Protein AF-A0A536J3C5-F1 (afdb_monomer_lite)

pLDDT: mean 93.03, std 5.18, range [63.91, 98.06]

Secondary structure (DSSP, 8-state):
--TT-SS--SS-EE----EE-TTS-EE-SB-TTS-EEHHHHHHHTTTSHHHHTS-S---TTHHHHHHHHHHHHS---HHHHHHHHHHHHHHHT----S-GGG----

Sequence (106 aa):
MLAPAQDLPVAMLCSKPITAAADGNANPLLCSTGAVNVLAWKFYADISASILGLGLNPNPGQPQSAMCDDIAHNGANRSEEVNGYKLAAAYYGWTFTFDPAKVTCQ

Structure (mmCIF, N/CA/C/O backbone):
data_AF-A0A536J3C5-F1
#
_entry.id   AF-A0A536J3C5-F1
#
loop_
_atom_site.group_PDB
_atom_site.id
_atom_site.type_symbol
_atom_site.label_atom_id
_atom_site.label_alt_id
_atom_site.label_comp_id
_atom_site.label_asym_id
_atom_site.label_entity_id
_atom_site.label_seq_id
_atom_site.pdbx_PDB_ins_code
_atom_site.Cartn_x
_atom_site.Cartn_y
_atom_site.Cartn_z
_atom_site.occupancy
_atom_site.B_iso_or_equiv
_atom_site.auth_seq_id
_atom_site.auth_comp_id
_atom_site.auth_asym_id
_atom_site.auth_atom_id
_atom_site.pdbx_PDB_model_num
ATOM 1 N N . MET A 1 1 ? -12.122 -10.715 2.732 1.00 77.12 1 MET A N 1
ATOM 2 C CA . MET A 1 1 ? -10.743 -10.583 2.222 1.00 77.12 1 MET A CA 1
ATOM 3 C C . MET A 1 1 ? -10.805 -9.841 0.899 1.00 77.12 1 MET A C 1
ATOM 5 O O . MET A 1 1 ? -11.717 -10.125 0.128 1.00 77.12 1 MET A O 1
ATOM 9 N N . LEU A 1 2 ? -9.930 -8.860 0.676 1.00 90.69 2 LEU A N 1
ATOM 10 C CA . LEU A 1 2 ? -9.891 -8.088 -0.569 1.00 90.69 2 LEU A CA 1
ATOM 11 C C . LEU A 1 2 ? -8.726 -8.596 -1.420 1.00 90.69 2 LEU A C 1
ATOM 13 O O . LEU A 1 2 ? -7.587 -8.342 -1.063 1.00 90.69 2 LEU A O 1
ATOM 17 N N . ALA A 1 3 ? -8.975 -9.311 -2.519 1.00 94.75 3 ALA A N 1
ATOM 18 C CA . ALA A 1 3 ? -7.883 -9.731 -3.407 1.00 94.75 3 ALA A CA 1
ATOM 19 C C . ALA A 1 3 ? -7.034 -8.508 -3.841 1.00 94.75 3 ALA A C 1
ATOM 21 O O . ALA A 1 3 ? -7.617 -7.439 -4.054 1.00 94.75 3 ALA A O 1
ATOM 22 N N . PRO A 1 4 ? -5.693 -8.612 -3.924 1.00 96.00 4 PRO A N 1
ATOM 23 C CA . PRO A 1 4 ? -4.858 -9.812 -3.765 1.00 96.00 4 PRO A CA 1
ATOM 24 C C . PRO A 1 4 ? -4.409 -10.102 -2.318 1.00 96.00 4 PRO A C 1
ATOM 26 O O . PRO A 1 4 ? -3.457 -10.856 -2.120 1.00 96.00 4 PRO A O 1
ATOM 29 N N . ALA A 1 5 ? -5.068 -9.526 -1.303 1.00 95.19 5 ALA A N 1
ATOM 30 C CA . ALA A 1 5 ? -4.683 -9.729 0.089 1.00 95.19 5 ALA A CA 1
ATOM 31 C C . ALA A 1 5 ? -4.622 -11.205 0.468 1.00 95.19 5 ALA A C 1
ATOM 33 O O . ALA A 1 5 ? -5.552 -11.954 0.175 1.00 95.19 5 ALA A O 1
ATOM 34 N N . GLN A 1 6 ? -3.561 -11.585 1.175 1.00 94.31 6 GLN A N 1
ATOM 35 C CA . GLN A 1 6 ? -3.379 -12.941 1.701 1.00 94.31 6 GLN A CA 1
ATOM 36 C C . GLN A 1 6 ? -3.955 -13.097 3.112 1.00 94.31 6 GLN A C 1
ATOM 38 O O . GLN A 1 6 ? -4.311 -14.199 3.518 1.00 94.31 6 GLN A O 1
ATOM 43 N N . ASP A 1 7 ? -4.105 -11.982 3.835 1.00 95.50 7 ASP A N 1
ATOM 44 C CA . ASP A 1 7 ? -4.583 -11.955 5.214 1.00 95.50 7 ASP A CA 1
ATOM 45 C C . ASP A 1 7 ? -5.851 -11.099 5.379 1.00 95.50 7 ASP A C 1
ATOM 47 O O . ASP A 1 7 ? -6.230 -10.270 4.537 1.00 95.50 7 ASP A O 1
ATOM 51 N N . LEU A 1 8 ? -6.539 -11.309 6.503 1.00 94.50 8 LEU A N 1
ATOM 52 C CA . LEU A 1 8 ? -7.649 -10.458 6.928 1.00 94.50 8 LEU A CA 1
ATOM 53 C C . LEU A 1 8 ? -7.139 -9.065 7.335 1.00 94.50 8 LEU A C 1
ATOM 55 O O . LEU A 1 8 ? -6.008 -8.937 7.803 1.00 94.50 8 LEU A O 1
ATOM 59 N N . PRO A 1 9 ? -7.964 -8.016 7.175 1.00 95.19 9 PRO A N 1
ATOM 60 C CA . PRO A 1 9 ? -7.562 -6.675 7.567 1.00 95.19 9 PRO A CA 1
ATOM 61 C C . PRO A 1 9 ? -7.447 -6.561 9.088 1.00 95.19 9 PRO A C 1
ATOM 63 O O . PRO A 1 9 ? -8.307 -7.045 9.825 1.00 95.19 9 PRO A O 1
ATOM 66 N N . VAL A 1 10 ? -6.422 -5.845 9.542 1.00 95.06 10 VAL A N 1
ATOM 67 C CA . VAL A 1 10 ? -6.308 -5.346 10.920 1.00 95.06 10 VAL A CA 1
ATOM 68 C C . VAL A 1 10 ? -7.116 -4.060 11.087 1.00 95.06 10 VAL A C 1
ATOM 70 O O . VAL A 1 10 ? -7.672 -3.800 12.153 1.00 95.06 10 VAL A O 1
ATOM 73 N N . ALA A 1 11 ? -7.209 -3.252 10.028 1.00 90.19 11 ALA A N 1
ATOM 74 C CA . ALA A 1 11 ? -8.000 -2.029 10.025 1.00 90.19 11 ALA A CA 1
ATOM 75 C C . ALA A 1 11 ? -9.483 -2.270 9.716 1.00 90.19 11 ALA A C 1
ATOM 77 O O . ALA A 1 11 ? -9.884 -3.242 9.076 1.00 90.19 11 ALA A O 1
ATOM 78 N N . MET A 1 12 ? -10.319 -1.310 10.116 1.00 94.88 12 MET A N 1
ATOM 79 C CA . MET A 1 12 ? -11.694 -1.246 9.629 1.00 94.88 12 MET A CA 1
ATOM 80 C C . MET A 1 12 ? -11.715 -0.978 8.122 1.00 94.88 12 MET A C 1
ATOM 82 O O . MET A 1 12 ? -10.875 -0.250 7.589 1.00 94.88 12 MET A O 1
ATOM 86 N N . LEU A 1 13 ? -12.724 -1.526 7.450 1.00 96.44 13 LEU A N 1
ATOM 87 C CA . LEU A 1 13 ? -12.988 -1.277 6.038 1.00 96.44 13 LEU A CA 1
ATOM 88 C C . LEU A 1 13 ? -14.172 -0.323 5.879 1.00 96.44 13 LEU A C 1
ATOM 90 O O . LEU A 1 13 ? -15.096 -0.306 6.691 1.00 96.44 13 LEU A O 1
ATOM 94 N N . CYS A 1 14 ? -14.163 0.452 4.804 1.00 97.06 14 CYS A N 1
ATOM 95 C CA . CYS A 1 14 ? -15.263 1.321 4.416 1.00 97.06 14 CYS A CA 1
ATOM 96 C C . CYS A 1 14 ? -15.425 1.338 2.893 1.00 97.06 14 CYS A C 1
ATOM 98 O O . CYS A 1 14 ? -14.555 0.880 2.157 1.00 97.06 14 CYS A O 1
ATOM 100 N N . SER A 1 15 ? -16.522 1.917 2.410 1.00 97.00 15 SER A N 1
ATOM 101 C CA . SER A 1 15 ? -16.724 2.178 0.986 1.00 97.00 15 SER A CA 1
ATOM 102 C C . SER A 1 15 ? -17.063 3.647 0.780 1.00 97.00 15 SER A C 1
ATOM 104 O O . SER A 1 15 ? -18.021 4.155 1.366 1.00 97.00 15 SER A O 1
ATOM 106 N N . LYS A 1 16 ? -16.266 4.335 -0.038 1.00 96.50 16 LYS A N 1
ATOM 107 C CA . LYS A 1 16 ? -16.509 5.717 -0.457 1.00 96.50 16 LYS A CA 1
ATOM 108 C C . LYS A 1 16 ? -16.141 5.865 -1.935 1.00 96.50 16 LYS A C 1
ATOM 110 O O . LYS A 1 16 ? -15.089 5.352 -2.322 1.00 96.50 16 LYS A O 1
ATOM 115 N N . PRO A 1 17 ? -16.953 6.561 -2.755 1.00 97.12 17 PRO A N 1
ATOM 116 C CA . PRO A 1 17 ? -16.614 6.804 -4.153 1.00 97.12 17 PRO A CA 1
ATOM 117 C C . PRO A 1 17 ? -15.207 7.383 -4.302 1.00 97.12 17 PRO A C 1
ATOM 119 O O . PRO A 1 17 ? -14.809 8.252 -3.519 1.00 97.12 17 PRO A O 1
ATOM 122 N N . ILE A 1 18 ? -14.478 6.879 -5.295 1.00 96.94 18 ILE A N 1
ATOM 123 C CA . ILE A 1 18 ? -13.148 7.362 -5.656 1.00 96.94 18 ILE A CA 1
ATOM 124 C C . ILE A 1 18 ? -13.219 8.250 -6.896 1.00 96.94 18 ILE A C 1
ATOM 126 O O . ILE A 1 18 ? -14.075 8.063 -7.759 1.00 96.94 18 ILE A O 1
ATOM 130 N N . THR A 1 19 ? -12.274 9.174 -6.991 1.00 96.62 19 THR A N 1
ATOM 131 C CA . THR A 1 19 ? -11.992 9.962 -8.186 1.00 96.62 19 THR A CA 1
ATOM 132 C C . THR A 1 19 ? -10.596 9.595 -8.664 1.00 96.62 19 THR A C 1
ATOM 134 O O . THR A 1 19 ? -9.638 9.715 -7.896 1.00 96.62 19 THR A O 1
ATOM 137 N N . ALA A 1 20 ? -10.491 9.145 -9.913 1.00 92.88 20 ALA A N 1
ATOM 138 C CA . ALA A 1 20 ? -9.212 8.984 -10.590 1.00 92.88 20 ALA A CA 1
ATOM 139 C C . ALA A 1 20 ? -8.720 10.355 -11.077 1.00 92.88 20 ALA A C 1
ATOM 141 O O . ALA A 1 20 ? -9.488 11.134 -11.648 1.00 92.88 20 ALA A O 1
ATOM 142 N N . ALA A 1 21 ? -7.457 10.661 -10.816 1.00 87.62 21 ALA A N 1
ATOM 143 C CA . ALA A 1 21 ? -6.774 11.865 -11.246 1.00 87.62 21 ALA A CA 1
ATOM 144 C C . ALA A 1 21 ? -5.970 11.599 -12.529 1.00 87.62 21 ALA A C 1
ATOM 146 O O . ALA A 1 21 ? -5.725 10.459 -12.919 1.00 87.62 21 ALA A O 1
ATOM 147 N N . ALA A 1 22 ? -5.578 12.677 -13.210 1.00 82.25 22 ALA A N 1
ATOM 148 C CA . ALA A 1 22 ? -4.876 12.606 -14.493 1.00 82.25 22 ALA A CA 1
ATOM 149 C C . ALA A 1 22 ? -3.473 11.970 -14.405 1.00 82.25 22 ALA A C 1
ATOM 151 O O . ALA A 1 22 ? -2.895 11.630 -15.431 1.00 82.25 22 ALA A O 1
ATOM 152 N N . ASP A 1 23 ? -2.932 11.823 -13.196 1.00 79.88 23 ASP A N 1
ATOM 153 C CA . ASP A 1 23 ? -1.644 11.193 -12.893 1.00 79.88 23 ASP A CA 1
ATOM 154 C C . ASP A 1 23 ? -1.744 9.669 -12.667 1.00 79.88 23 ASP A C 1
ATOM 156 O O . ASP A 1 23 ? -0.756 9.047 -12.287 1.00 79.88 23 ASP A O 1
ATOM 160 N N . GLY A 1 24 ? -2.927 9.079 -12.880 1.00 82.50 24 GLY A N 1
ATOM 161 C CA . GLY A 1 24 ? -3.191 7.649 -12.682 1.00 82.50 24 GLY A CA 1
ATOM 162 C C . GLY A 1 24 ? -3.667 7.291 -11.272 1.00 82.50 24 GLY A C 1
ATOM 163 O O . GLY A 1 24 ? -4.150 6.185 -11.048 1.00 82.50 24 GLY A O 1
ATOM 164 N N . ASN A 1 25 ? -3.632 8.226 -10.316 1.00 92.00 25 ASN A N 1
ATOM 165 C CA . ASN A 1 25 ? -3.985 7.930 -8.930 1.00 92.00 25 ASN A CA 1
ATOM 166 C C . ASN A 1 25 ? -5.488 8.025 -8.655 1.00 92.00 25 ASN A C 1
ATOM 168 O O . ASN A 1 25 ? -6.167 8.947 -9.097 1.00 92.00 25 ASN A O 1
ATOM 172 N N . ALA A 1 26 ? -6.002 7.142 -7.801 1.00 94.62 26 ALA A N 1
ATOM 173 C CA . ALA A 1 26 ? -7.351 7.225 -7.249 1.00 94.62 26 ALA A CA 1
ATOM 174 C C . ALA A 1 26 ? -7.361 7.682 -5.784 1.00 94.62 26 ALA A C 1
ATOM 176 O O . ALA A 1 26 ? -6.570 7.209 -4.966 1.00 94.62 26 ALA A O 1
ATOM 177 N N . ASN A 1 27 ? -8.307 8.561 -5.437 1.00 94.62 27 ASN A N 1
ATOM 178 C CA . ASN A 1 27 ? -8.527 9.045 -4.071 1.00 94.62 27 ASN A CA 1
ATOM 179 C C . ASN A 1 27 ? -10.022 9.099 -3.711 1.00 94.62 27 ASN A C 1
ATOM 181 O O . ASN A 1 27 ? -10.841 9.344 -4.591 1.00 94.62 27 ASN A O 1
ATOM 185 N N . PRO A 1 28 ? -10.401 8.943 -2.427 1.00 96.69 28 PRO A N 1
ATOM 186 C CA . PRO A 1 28 ? -9.522 8.801 -1.266 1.00 96.69 28 PRO A CA 1
ATOM 187 C C . PRO A 1 28 ? -9.135 7.340 -0.980 1.00 96.69 28 PRO A C 1
ATOM 189 O O . PRO A 1 28 ? -9.974 6.444 -1.088 1.00 96.69 28 PRO A O 1
ATOM 192 N N . LEU A 1 29 ? -7.887 7.117 -0.546 1.00 97.00 29 LEU A N 1
ATOM 193 C CA . LEU A 1 29 ? -7.398 5.794 -0.113 1.00 97.00 29 LEU A CA 1
ATOM 194 C C . LEU A 1 29 ? -8.056 5.323 1.190 1.00 97.00 29 LEU A C 1
ATOM 196 O O . LEU A 1 29 ? -8.376 4.148 1.351 1.00 97.00 29 LEU A O 1
ATOM 200 N N . LEU A 1 30 ? -8.265 6.260 2.116 1.00 97.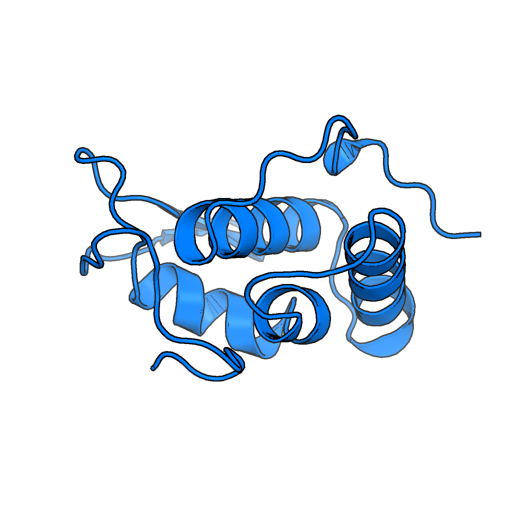38 30 LEU A N 1
ATOM 201 C CA . LEU A 1 30 ? -8.859 6.023 3.426 1.00 97.38 30 LEU A CA 1
ATOM 202 C C . LEU A 1 30 ? -10.135 6.853 3.575 1.00 97.38 30 LEU A C 1
ATOM 204 O O . LEU A 1 30 ? -10.236 7.974 3.071 1.00 97.38 30 LEU A O 1
ATOM 208 N N . CYS A 1 31 ? -11.114 6.328 4.302 1.00 95.94 31 CYS A N 1
ATOM 209 C CA . CYS A 1 31 ? -12.244 7.127 4.755 1.00 95.94 31 CYS A CA 1
ATOM 210 C C . CYS A 1 31 ? -11.820 8.122 5.839 1.00 95.94 31 CYS A C 1
ATOM 212 O O . CYS A 1 31 ? -10.762 7.998 6.449 1.00 95.94 31 CYS A O 1
ATOM 214 N N . SER A 1 32 ? -12.685 9.095 6.131 1.00 93.38 32 SER A N 1
ATOM 215 C CA . SER A 1 32 ? -12.452 10.099 7.181 1.00 93.38 32 SER A CA 1
ATOM 216 C C . SER A 1 32 ? -12.234 9.499 8.575 1.00 93.38 32 SER A C 1
ATOM 218 O O . SER A 1 32 ? -11.671 10.158 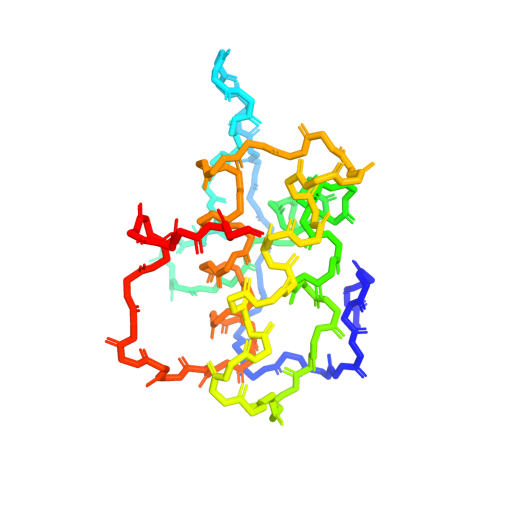9.438 1.00 93.38 32 SER A O 1
ATOM 220 N N . THR A 1 33 ? -12.669 8.257 8.794 1.00 90.94 33 THR A N 1
ATOM 221 C CA . THR A 1 33 ? -12.446 7.485 10.024 1.00 90.94 33 THR A CA 1
ATOM 222 C C . THR A 1 33 ? -11.071 6.812 10.091 1.00 90.94 33 THR A C 1
ATOM 224 O O . THR A 1 33 ? -10.768 6.171 11.090 1.00 90.94 33 THR A O 1
ATOM 227 N N . GLY A 1 34 ? -10.263 6.891 9.030 1.00 91.50 34 GLY A N 1
ATOM 228 C CA . GLY A 1 34 ? -9.020 6.129 8.875 1.00 91.50 34 GLY A CA 1
ATOM 229 C C . GLY A 1 34 ? -9.215 4.699 8.355 1.00 91.50 34 GLY A C 1
ATOM 230 O O . GLY A 1 34 ? -8.232 4.008 8.111 1.00 91.50 34 GLY A O 1
ATOM 231 N N . ALA A 1 35 ? -10.461 4.253 8.151 1.00 95.88 35 ALA A N 1
ATOM 232 C CA . ALA A 1 35 ? -10.762 2.946 7.566 1.00 95.88 35 ALA A CA 1
ATOM 233 C C . ALA A 1 35 ? -10.288 2.848 6.105 1.00 95.88 35 ALA A C 1
ATOM 235 O O . ALA A 1 35 ? -10.376 3.825 5.357 1.00 95.88 35 ALA A O 1
ATOM 236 N N . VAL A 1 36 ? -9.845 1.664 5.681 1.00 97.69 36 VAL A N 1
ATOM 237 C CA . VAL A 1 36 ? -9.394 1.411 4.303 1.00 97.69 36 VAL A CA 1
ATOM 238 C C . VAL A 1 36 ? -10.584 1.452 3.350 1.00 97.69 36 VAL A C 1
ATOM 240 O O . VAL A 1 36 ? -11.577 0.747 3.554 1.00 97.69 36 VAL A O 1
ATOM 243 N N . ASN A 1 37 ? -10.488 2.263 2.294 1.00 98.06 37 ASN A N 1
ATOM 244 C CA . ASN A 1 37 ? -11.527 2.340 1.276 1.00 98.06 37 ASN A CA 1
ATOM 245 C C . ASN A 1 37 ? -11.416 1.152 0.315 1.00 98.06 37 ASN A C 1
ATOM 247 O O . ASN A 1 37 ? -10.487 1.075 -0.488 1.00 98.06 37 ASN A O 1
ATOM 251 N N . VAL A 1 38 ? -12.394 0.247 0.350 1.00 97.50 38 VAL A N 1
ATOM 252 C CA . VAL A 1 38 ? -12.397 -0.966 -0.483 1.00 97.50 38 VAL A CA 1
ATOM 253 C C . VAL A 1 38 ? -12.417 -0.665 -1.983 1.00 97.50 38 VAL A C 1
ATOM 255 O O . VAL A 1 38 ? -11.928 -1.470 -2.772 1.00 97.50 38 VAL A O 1
ATOM 258 N N . LEU A 1 39 ? -12.951 0.494 -2.393 1.00 97.69 39 LEU A N 1
ATOM 259 C CA . LEU A 1 39 ? -12.942 0.909 -3.798 1.00 97.69 39 LEU A CA 1
ATOM 260 C C . LEU A 1 39 ? -11.557 1.381 -4.243 1.00 97.69 39 LEU A C 1
ATOM 262 O O . LEU A 1 39 ? -11.152 1.081 -5.361 1.00 97.69 39 LEU A O 1
ATOM 266 N N . ALA A 1 40 ? -10.813 2.055 -3.361 1.00 97.44 40 ALA A N 1
ATOM 267 C CA . ALA A 1 40 ? -9.417 2.389 -3.623 1.00 97.44 40 ALA A CA 1
ATOM 268 C C . ALA A 1 40 ? -8.556 1.122 -3.643 1.00 97.44 40 ALA A C 1
ATOM 270 O O . ALA A 1 40 ? -7.779 0.944 -4.571 1.00 97.44 40 ALA A O 1
ATOM 271 N N . TRP A 1 41 ? -8.758 0.200 -2.694 1.00 97.75 41 TRP A N 1
ATOM 272 C CA . TRP A 1 41 ? -8.095 -1.106 -2.719 1.00 97.75 41 TRP A CA 1
ATOM 273 C C . TRP A 1 41 ? -8.292 -1.811 -4.061 1.00 97.75 41 TRP A C 1
ATOM 275 O O . TRP A 1 41 ? -7.325 -2.215 -4.691 1.00 97.75 41 TRP A O 1
ATOM 285 N N . LYS A 1 42 ? -9.542 -1.920 -4.526 1.00 96.69 42 LYS A N 1
ATOM 286 C CA . LYS A 1 42 ? -9.849 -2.569 -5.803 1.00 96.69 42 LYS A CA 1
ATOM 287 C C . LYS A 1 42 ? -9.204 -1.858 -6.996 1.00 96.69 42 LYS A C 1
ATOM 289 O O . LYS A 1 42 ? -8.804 -2.534 -7.928 1.00 96.69 42 LYS A O 1
ATOM 294 N N . PHE A 1 43 ? -9.105 -0.530 -6.969 1.00 95.88 43 PHE A N 1
ATOM 295 C CA . PHE A 1 43 ? -8.434 0.227 -8.026 1.00 95.88 43 PHE A CA 1
ATOM 296 C C . PHE A 1 43 ? -6.939 -0.109 -8.110 1.00 95.88 43 PHE A C 1
ATOM 298 O O . PHE A 1 43 ? -6.440 -0.397 -9.190 1.00 95.88 43 PHE A O 1
ATOM 305 N N . TYR A 1 44 ? -6.237 -0.124 -6.974 1.00 96.12 44 TYR A N 1
ATOM 306 C CA . TYR A 1 44 ? -4.803 -0.431 -6.947 1.00 96.12 44 TYR A CA 1
ATOM 307 C C . TYR A 1 44 ? -4.499 -1.935 -6.981 1.00 96.12 44 TYR A C 1
ATOM 309 O O . TYR A 1 44 ? -3.348 -2.299 -7.177 1.00 96.12 44 TYR A O 1
ATOM 317 N N . ALA A 1 45 ? -5.495 -2.816 -6.833 1.00 95.75 45 ALA A N 1
ATOM 318 C CA . ALA A 1 45 ? -5.325 -4.269 -6.941 1.00 95.75 45 ALA A CA 1
ATOM 319 C C . ALA A 1 45 ? -4.784 -4.715 -8.306 1.00 95.75 45 ALA A C 1
ATOM 321 O O . ALA A 1 45 ? -4.087 -5.723 -8.361 1.00 95.75 45 ALA A O 1
ATOM 322 N N . ASP A 1 46 ? -5.071 -3.957 -9.367 1.00 91.75 46 ASP A N 1
ATOM 323 C CA . ASP A 1 46 ? -4.596 -4.236 -10.726 1.00 91.75 46 ASP A CA 1
ATOM 324 C C . ASP A 1 46 ? -3.274 -3.509 -11.061 1.00 91.75 46 ASP A C 1
ATOM 326 O O . ASP A 1 46 ? -2.713 -3.732 -12.130 1.00 91.75 46 ASP A O 1
ATOM 330 N N . ILE A 1 47 ? -2.782 -2.635 -10.169 1.00 92.94 47 ILE A N 1
ATOM 331 C CA . ILE A 1 47 ? -1.602 -1.776 -10.393 1.00 92.94 47 ILE A CA 1
ATOM 332 C C . ILE A 1 47 ? -0.458 -2.176 -9.453 1.00 92.94 47 ILE A C 1
ATOM 334 O O . ILE A 1 47 ? 0.627 -2.512 -9.909 1.00 92.94 47 ILE A O 1
ATOM 338 N N . SER A 1 48 ? -0.732 -2.194 -8.147 1.00 93.25 48 SER A N 1
ATOM 339 C CA . SER A 1 48 ? 0.220 -2.472 -7.060 1.00 93.25 48 SER A CA 1
ATOM 340 C C . SER A 1 48 ? -0.041 -3.838 -6.429 1.00 93.25 48 SER A C 1
ATOM 342 O O . SER A 1 48 ? -0.107 -3.994 -5.200 1.00 93.25 48 SER A O 1
ATOM 344 N N . ALA A 1 49 ? -0.317 -4.828 -7.278 1.00 93.38 49 ALA A N 1
ATOM 345 C CA . ALA A 1 49 ? -0.766 -6.145 -6.852 1.00 93.38 49 ALA A CA 1
ATOM 346 C C . ALA A 1 49 ? 0.245 -6.817 -5.912 1.00 93.38 49 ALA A C 1
ATOM 348 O O . ALA A 1 49 ? -0.157 -7.447 -4.927 1.00 93.38 49 ALA A O 1
ATOM 349 N N . SER A 1 50 ? 1.543 -6.641 -6.176 1.00 96.31 50 SER A N 1
ATOM 350 C CA . SER A 1 50 ? 2.615 -7.262 -5.403 1.00 96.31 50 SER A CA 1
ATOM 351 C C . SER A 1 50 ? 2.650 -6.709 -3.984 1.00 96.31 50 SER A C 1
ATOM 353 O O . SER A 1 50 ? 2.721 -7.478 -3.025 1.00 96.31 50 SER A O 1
ATOM 355 N N . ILE A 1 51 ? 2.507 -5.388 -3.824 1.00 96.19 51 ILE A N 1
ATOM 356 C CA . ILE A 1 51 ? 2.438 -4.740 -2.508 1.00 96.19 51 ILE A CA 1
ATOM 357 C C . ILE A 1 51 ? 1.189 -5.143 -1.730 1.00 96.19 51 ILE A C 1
ATOM 359 O O . ILE A 1 51 ? 1.271 -5.492 -0.548 1.00 96.19 51 ILE A O 1
ATOM 363 N N . LEU A 1 52 ? 0.025 -5.109 -2.379 1.00 97.12 52 LEU A N 1
ATOM 364 C CA . LEU A 1 52 ? -1.244 -5.433 -1.730 1.00 97.12 52 LEU A CA 1
ATOM 365 C C . LEU A 1 52 ? -1.321 -6.917 -1.332 1.00 97.12 52 LEU A C 1
ATOM 367 O O . LEU A 1 52 ? -2.056 -7.267 -0.406 1.00 97.12 52 LEU A O 1
ATOM 371 N N . GLY A 1 53 ? -0.538 -7.775 -1.990 1.00 97.06 53 GLY A N 1
ATOM 372 C CA . GLY A 1 53 ? -0.450 -9.211 -1.740 1.00 97.06 53 GLY A CA 1
ATOM 373 C C . GLY A 1 53 ? 0.571 -9.656 -0.687 1.00 97.06 53 GLY A C 1
ATOM 374 O O . GLY A 1 53 ? 0.646 -10.852 -0.423 1.00 97.06 53 GLY A O 1
ATOM 375 N N . LEU A 1 54 ? 1.342 -8.758 -0.059 1.00 96.62 54 LEU A N 1
ATOM 376 C CA . LEU A 1 54 ? 2.413 -9.162 0.873 1.00 96.62 54 LEU A CA 1
ATOM 377 C C . LEU A 1 54 ? 1.931 -9.765 2.206 1.00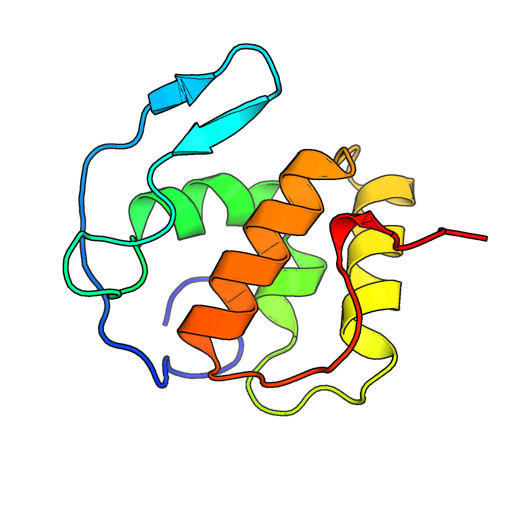 96.62 54 LEU A C 1
ATOM 379 O O . LEU A 1 54 ? 2.687 -10.498 2.843 1.00 96.62 54 LEU A O 1
ATOM 383 N N . GLY A 1 55 ? 0.705 -9.463 2.640 1.00 94.81 55 GLY A N 1
ATOM 384 C CA . GLY A 1 55 ? 0.144 -9.987 3.891 1.00 94.81 55 GLY A CA 1
ATOM 385 C C . GLY A 1 55 ? 0.596 -9.256 5.162 1.00 94.81 55 GLY A C 1
ATOM 386 O O . GLY A 1 55 ? 1.146 -8.160 5.126 1.00 94.81 55 GLY A O 1
ATOM 387 N N . LEU A 1 56 ? 0.333 -9.844 6.328 1.00 94.75 56 LEU A N 1
ATOM 388 C CA . LEU A 1 56 ? 0.459 -9.167 7.624 1.00 94.75 56 LEU A CA 1
ATOM 389 C C . LEU A 1 56 ? 1.913 -8.899 8.044 1.00 94.75 56 LEU A C 1
ATOM 391 O O . LEU A 1 56 ? 2.202 -7.856 8.624 1.00 94.75 56 LEU A O 1
ATOM 395 N N . ASN A 1 57 ? 2.821 -9.835 7.756 1.00 94.12 57 ASN A N 1
ATOM 396 C CA . ASN A 1 57 ? 4.176 -9.856 8.318 1.00 94.12 57 ASN A CA 1
ATOM 397 C C . ASN A 1 57 ? 5.283 -9.929 7.249 1.00 94.12 57 ASN A C 1
ATOM 399 O O . ASN A 1 57 ? 6.060 -10.888 7.260 1.00 94.12 57 ASN A O 1
ATOM 403 N N . PRO A 1 58 ? 5.396 -8.960 6.323 1.00 95.25 58 PRO A N 1
ATOM 404 C CA . PRO A 1 58 ? 6.529 -8.943 5.419 1.00 95.25 58 PRO A CA 1
ATOM 405 C C . PRO A 1 58 ? 7.815 -8.528 6.142 1.00 95.25 58 PRO A C 1
ATOM 407 O O . PRO A 1 58 ? 7.825 -7.696 7.051 1.00 95.25 58 PRO A O 1
ATOM 410 N N . ASN A 1 59 ? 8.937 -9.071 5.686 1.00 93.19 59 ASN A N 1
ATOM 411 C CA . ASN A 1 59 ? 10.268 -8.618 6.058 1.00 93.19 59 ASN A CA 1
ATOM 412 C C . ASN A 1 59 ? 10.490 -7.173 5.566 1.00 93.19 59 ASN A C 1
ATOM 414 O O . ASN A 1 59 ? 9.980 -6.811 4.504 1.00 93.19 59 ASN A O 1
ATOM 418 N N . PRO A 1 60 ? 11.331 -6.358 6.236 1.00 87.25 60 PRO A N 1
ATOM 419 C CA . PRO A 1 60 ? 11.474 -4.930 5.922 1.00 87.25 60 PRO A CA 1
ATOM 420 C C . PRO A 1 60 ? 11.843 -4.581 4.469 1.00 87.25 60 PRO A C 1
ATOM 422 O O . PRO A 1 60 ? 11.504 -3.500 4.002 1.00 87.25 6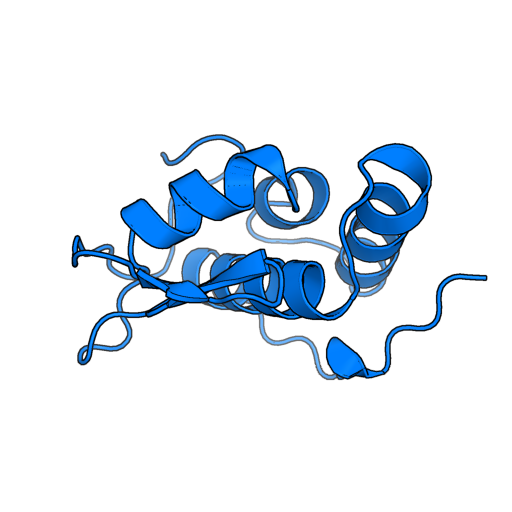0 PRO A O 1
ATOM 425 N N . GLY A 1 61 ? 12.524 -5.477 3.745 1.00 90.94 61 GLY A N 1
ATOM 426 C CA . GLY A 1 61 ? 12.888 -5.274 2.335 1.00 90.94 61 GLY A CA 1
ATOM 427 C C . GLY A 1 61 ? 11.830 -5.721 1.318 1.00 90.94 61 GLY A C 1
ATOM 428 O O . GLY A 1 61 ? 11.941 -5.386 0.138 1.00 90.94 61 GLY A O 1
ATOM 429 N N . GLN A 1 62 ? 10.807 -6.472 1.741 1.00 95.19 62 GLN A N 1
ATOM 430 C CA . GLN A 1 62 ? 9.777 -6.982 0.831 1.00 95.19 62 GLN A CA 1
ATOM 431 C C . GLN A 1 62 ? 8.876 -5.877 0.270 1.00 95.19 62 GLN A C 1
ATOM 433 O O . GLN A 1 62 ? 8.657 -5.905 -0.938 1.00 95.19 62 GLN A O 1
ATOM 438 N N . PRO A 1 63 ? 8.422 -4.873 1.051 1.00 95.25 63 PRO A N 1
ATOM 439 C CA . PRO A 1 63 ? 7.655 -3.765 0.493 1.00 95.25 63 PRO A CA 1
ATOM 440 C C . PRO A 1 63 ? 8.405 -3.025 -0.616 1.00 95.25 63 PRO A C 1
ATOM 442 O O . PRO A 1 63 ? 7.870 -2.812 -1.696 1.00 95.25 63 PRO A O 1
ATOM 445 N N . GLN A 1 64 ? 9.683 -2.708 -0.396 1.00 94.69 64 GLN A N 1
ATOM 446 C CA . GLN A 1 64 ? 10.504 -2.071 -1.424 1.00 94.69 64 GLN A CA 1
ATOM 447 C C . GLN A 1 64 ? 10.637 -2.949 -2.677 1.00 94.69 64 GLN A C 1
ATOM 449 O O . GLN A 1 64 ? 10.510 -2.450 -3.792 1.00 94.69 64 GLN A O 1
ATOM 454 N N . SER A 1 65 ? 10.893 -4.247 -2.494 1.00 94.44 65 SER A N 1
ATOM 455 C CA . SER A 1 65 ? 11.073 -5.178 -3.612 1.00 94.44 65 SER A CA 1
ATOM 456 C C . SER A 1 65 ? 9.795 -5.322 -4.439 1.00 94.44 65 SER A C 1
ATOM 458 O O . SER A 1 65 ? 9.865 -5.269 -5.659 1.00 94.44 65 SER A O 1
ATOM 460 N N . ALA A 1 66 ? 8.634 -5.433 -3.788 1.00 95.62 66 ALA A N 1
ATOM 461 C CA . ALA A 1 66 ? 7.343 -5.542 -4.461 1.00 95.62 66 ALA A CA 1
ATOM 462 C C . ALA A 1 66 ? 6.969 -4.261 -5.221 1.00 95.62 66 ALA A C 1
ATOM 464 O O . ALA A 1 66 ? 6.537 -4.351 -6.364 1.00 95.62 66 ALA A O 1
ATOM 465 N N . MET A 1 67 ? 7.229 -3.077 -4.648 1.00 95.19 67 MET A N 1
ATOM 466 C CA . MET A 1 67 ? 7.048 -1.816 -5.380 1.00 95.19 67 MET A CA 1
ATOM 467 C C . MET A 1 67 ? 7.911 -1.777 -6.645 1.00 95.19 67 MET A C 1
ATOM 469 O O . MET A 1 67 ? 7.473 -1.330 -7.700 1.00 95.19 67 MET A O 1
ATOM 473 N N . CYS A 1 68 ? 9.162 -2.229 -6.548 1.00 94.69 68 CYS A N 1
ATOM 474 C CA . CYS A 1 68 ? 10.060 -2.241 -7.694 1.00 94.69 68 CYS A CA 1
ATOM 475 C C . CYS A 1 68 ? 9.691 -3.283 -8.750 1.00 94.69 68 CYS A C 1
ATOM 477 O O . CYS A 1 68 ? 9.887 -3.015 -9.933 1.00 94.69 68 CYS A O 1
ATOM 479 N N . ASP A 1 69 ? 9.135 -4.421 -8.339 1.00 94.38 69 ASP A N 1
ATOM 480 C CA . ASP A 1 69 ? 8.605 -5.438 -9.246 1.00 94.38 69 ASP A CA 1
ATOM 481 C C . ASP A 1 69 ? 7.438 -4.884 -10.077 1.00 94.38 69 ASP A C 1
ATOM 483 O O . ASP A 1 69 ? 7.480 -4.922 -11.308 1.00 94.38 69 ASP A O 1
ATOM 487 N N . ASP A 1 70 ? 6.462 -4.245 -9.420 1.00 93.69 70 ASP A N 1
ATOM 488 C CA . ASP A 1 70 ? 5.300 -3.654 -10.092 1.00 93.69 70 ASP A CA 1
ATOM 489 C C . ASP A 1 70 ? 5.709 -2.509 -11.047 1.00 93.69 70 ASP A C 1
ATOM 491 O O . ASP A 1 70 ? 5.186 -2.403 -12.161 1.00 93.69 70 ASP A O 1
ATOM 495 N N . ILE A 1 71 ? 6.716 -1.704 -10.683 1.00 92.06 71 ILE A N 1
ATOM 496 C CA . ILE A 1 71 ? 7.273 -0.661 -11.565 1.00 92.06 71 ILE A CA 1
ATOM 497 C C . ILE A 1 71 ? 7.983 -1.264 -12.787 1.00 92.06 71 ILE A C 1
ATOM 499 O O . ILE A 1 71 ? 7.862 -0.740 -13.896 1.00 92.06 71 ILE A O 1
ATOM 503 N N . ALA A 1 72 ? 8.746 -2.343 -12.603 1.00 90.81 72 ALA A N 1
ATOM 504 C CA . ALA A 1 72 ? 9.529 -2.955 -13.673 1.00 90.81 72 ALA A CA 1
ATOM 505 C C . ALA A 1 72 ? 8.675 -3.786 -14.642 1.00 90.81 72 ALA A C 1
ATOM 507 O O . ALA A 1 72 ? 8.972 -3.831 -15.839 1.00 90.81 72 ALA A O 1
ATOM 508 N N . HIS A 1 73 ? 7.635 -4.451 -14.136 1.00 86.25 73 HIS A N 1
ATOM 509 C CA . HIS A 1 73 ? 6.914 -5.485 -14.876 1.00 86.25 73 HIS A CA 1
ATOM 510 C C . HIS A 1 73 ? 5.442 -5.159 -15.137 1.00 86.25 73 HIS A C 1
ATOM 512 O O . HIS A 1 73 ? 4.930 -5.544 -16.189 1.00 86.25 73 HIS A O 1
ATOM 518 N N . ASN A 1 74 ? 4.782 -4.410 -14.249 1.00 82.06 74 ASN A N 1
ATOM 519 C CA . ASN A 1 74 ? 3.343 -4.131 -14.334 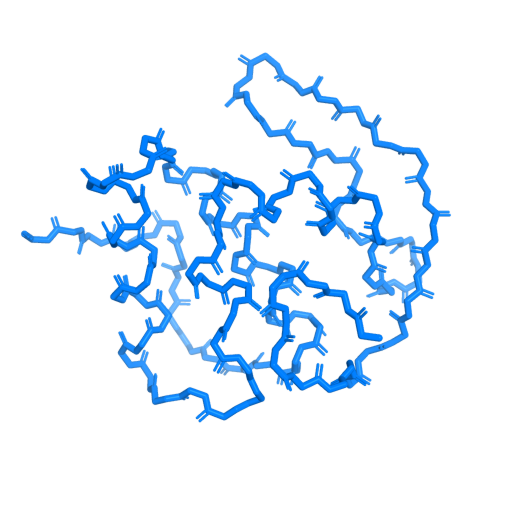1.00 82.06 74 ASN A CA 1
ATOM 520 C C . ASN A 1 74 ? 3.030 -2.701 -14.807 1.00 82.06 74 ASN A C 1
ATOM 522 O O . ASN A 1 74 ? 1.866 -2.338 -14.964 1.00 82.06 74 ASN A O 1
ATOM 526 N N . GLY A 1 75 ? 4.062 -1.900 -15.099 1.00 83.50 75 GLY A N 1
ATOM 527 C CA . GLY A 1 75 ? 3.914 -0.540 -15.620 1.00 83.50 75 GLY A CA 1
ATOM 528 C C . GLY A 1 75 ? 3.404 0.464 -14.586 1.00 83.50 75 GLY A C 1
ATOM 529 O O . GLY A 1 75 ? 3.032 1.574 -14.969 1.00 83.50 75 GLY A O 1
ATOM 530 N N . ALA A 1 76 ? 3.404 0.090 -13.303 1.00 90.25 76 ALA A N 1
ATOM 531 C CA . ALA A 1 76 ? 3.066 0.992 -12.218 1.00 90.25 76 ALA A CA 1
ATOM 532 C C . ALA A 1 76 ? 4.082 2.136 -12.153 1.00 90.25 76 ALA A C 1
ATOM 534 O O . ALA A 1 76 ? 5.288 1.966 -12.358 1.00 90.25 76 ALA A O 1
ATOM 535 N N . ASN A 1 77 ? 3.607 3.331 -11.840 1.00 90.56 77 ASN A N 1
ATOM 536 C CA . ASN A 1 77 ? 4.470 4.456 -11.547 1.00 90.56 77 ASN A CA 1
ATOM 537 C C . ASN A 1 77 ? 4.702 4.578 -10.033 1.00 90.56 77 ASN A C 1
ATOM 539 O O . ASN A 1 77 ? 3.959 4.059 -9.200 1.00 90.56 77 ASN A O 1
ATOM 543 N N . ARG A 1 78 ? 5.745 5.320 -9.643 1.00 90.69 78 ARG A N 1
ATOM 544 C CA . ARG A 1 78 ? 6.116 5.452 -8.225 1.00 90.69 78 ARG A CA 1
ATOM 545 C C . ARG A 1 78 ? 4.989 6.020 -7.357 1.00 90.69 78 ARG A C 1
ATOM 547 O O . ARG A 1 78 ? 4.887 5.662 -6.189 1.00 90.69 78 ARG A O 1
ATOM 554 N N . SER A 1 79 ? 4.179 6.936 -7.886 1.00 92.25 79 SER A N 1
ATOM 555 C CA . SER A 1 79 ? 3.089 7.537 -7.111 1.00 92.25 79 SER A CA 1
ATOM 556 C C . SER A 1 79 ? 1.949 6.550 -6.853 1.00 92.25 79 SER A C 1
ATOM 558 O O . SER A 1 79 ? 1.395 6.551 -5.752 1.00 92.25 79 SER A O 1
ATOM 560 N N . GLU A 1 80 ? 1.681 5.660 -7.810 1.00 94.06 80 GLU A N 1
ATOM 561 C CA . GLU A 1 80 ? 0.716 4.573 -7.661 1.00 94.06 80 GLU A CA 1
ATOM 562 C C . GLU A 1 80 ? 1.194 3.582 -6.597 1.00 94.06 80 GLU A C 1
ATOM 564 O O . GLU A 1 80 ? 0.459 3.313 -5.648 1.00 94.06 80 GLU A O 1
ATOM 569 N N . GLU A 1 81 ? 2.465 3.173 -6.650 1.00 94.88 81 GLU A N 1
ATOM 570 C CA . GLU A 1 81 ? 3.063 2.286 -5.643 1.00 94.88 81 GLU A CA 1
ATOM 571 C C . GLU A 1 81 ? 3.081 2.887 -4.235 1.00 94.88 81 GLU A C 1
ATOM 573 O O . GLU A 1 81 ? 2.846 2.200 -3.240 1.00 94.88 81 GLU A O 1
ATOM 578 N N . VAL A 1 82 ? 3.301 4.198 -4.110 1.00 95.31 82 VAL A N 1
ATOM 579 C CA . VAL A 1 82 ? 3.180 4.891 -2.818 1.00 95.31 82 VAL A CA 1
ATOM 580 C C . VAL A 1 82 ? 1.758 4.774 -2.263 1.00 95.31 82 VAL A C 1
ATOM 582 O O . VAL A 1 82 ? 1.576 4.644 -1.050 1.00 95.31 82 VAL A O 1
ATOM 585 N N . ASN A 1 83 ? 0.742 4.831 -3.122 1.00 96.44 83 ASN A N 1
ATOM 586 C CA . ASN A 1 83 ? -0.653 4.711 -2.713 1.00 96.44 83 ASN A CA 1
ATOM 587 C C . ASN A 1 83 ? -1.045 3.256 -2.422 1.00 96.44 83 ASN A C 1
ATOM 589 O O . ASN A 1 83 ? -1.711 3.017 -1.410 1.00 96.44 83 ASN A O 1
ATOM 593 N N . GLY A 1 84 ? -0.555 2.296 -3.212 1.00 96.31 84 GLY A N 1
ATOM 594 C CA . GLY A 1 84 ? -0.625 0.866 -2.912 1.00 96.31 84 GLY A CA 1
ATOM 595 C C . GLY A 1 84 ? -0.013 0.546 -1.548 1.00 96.31 84 GLY A C 1
ATOM 596 O O . GLY A 1 84 ? -0.664 -0.069 -0.703 1.00 96.31 84 GLY A O 1
ATOM 597 N N . TYR A 1 85 ? 1.186 1.066 -1.264 1.00 96.94 85 TYR A N 1
ATOM 598 C CA . TYR A 1 85 ? 1.853 0.887 0.027 1.00 96.94 85 TYR A CA 1
ATOM 599 C C . TYR A 1 85 ? 1.034 1.470 1.177 1.00 96.94 85 TYR A C 1
ATOM 601 O O . TYR A 1 85 ? 0.856 0.812 2.197 1.00 96.94 85 TYR A O 1
ATOM 609 N N . LYS A 1 86 ? 0.495 2.688 1.033 1.00 96.69 86 LYS A N 1
ATOM 610 C CA . LYS A 1 86 ? -0.355 3.301 2.071 1.00 96.69 86 LYS A CA 1
ATOM 611 C C . LYS A 1 86 ? -1.603 2.464 2.354 1.00 96.69 86 LYS A C 1
ATOM 613 O O . LYS A 1 86 ? -1.990 2.338 3.515 1.00 96.69 86 LYS A O 1
ATOM 618 N N . LEU A 1 87 ? -2.223 1.897 1.317 1.00 97.38 87 LEU A N 1
ATOM 619 C CA . LEU A 1 87 ? -3.363 0.991 1.458 1.00 97.38 87 LEU A CA 1
ATOM 620 C C . LEU A 1 87 ? -2.968 -0.298 2.183 1.00 97.38 87 LEU A C 1
ATOM 622 O O . LEU A 1 87 ? -3.634 -0.655 3.152 1.00 97.38 87 LEU A O 1
ATOM 626 N N . ALA A 1 88 ? -1.885 -0.958 1.764 1.00 97.19 88 ALA A N 1
ATOM 627 C CA . ALA A 1 88 ? -1.381 -2.172 2.405 1.00 97.19 88 ALA A CA 1
ATOM 628 C C . ALA A 1 88 ? -0.990 -1.920 3.867 1.00 97.19 88 ALA A C 1
ATOM 630 O O . ALA A 1 88 ? -1.439 -2.636 4.758 1.00 97.19 88 ALA A O 1
ATOM 631 N N . ALA A 1 89 ? -0.229 -0.859 4.137 1.00 96.75 89 ALA A N 1
ATOM 632 C CA . ALA A 1 89 ? 0.202 -0.504 5.482 1.00 96.75 89 ALA A CA 1
ATOM 633 C C . ALA A 1 89 ? -0.990 -0.232 6.408 1.00 96.75 89 ALA A C 1
ATOM 635 O O . ALA A 1 89 ? -1.000 -0.706 7.541 1.00 96.75 89 ALA A O 1
ATOM 636 N N . ALA A 1 90 ? -2.024 0.462 5.924 1.00 96.81 90 ALA A N 1
ATOM 637 C CA . ALA A 1 90 ? -3.251 0.658 6.6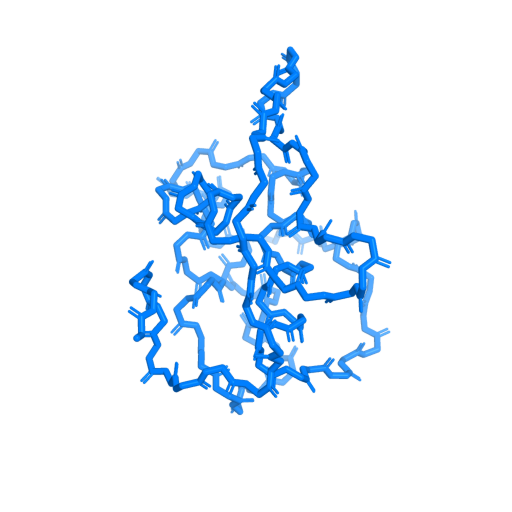88 1.00 96.81 90 ALA A CA 1
ATOM 638 C C . ALA A 1 90 ? -4.028 -0.656 6.880 1.00 96.81 90 ALA A C 1
ATOM 640 O O . ALA A 1 90 ? -4.475 -0.939 7.986 1.00 96.81 90 ALA A O 1
ATOM 641 N N . TYR A 1 91 ? -4.173 -1.473 5.834 1.00 97.12 91 TYR A N 1
ATOM 642 C CA . TYR A 1 91 ? -4.934 -2.725 5.878 1.00 97.12 91 TYR A CA 1
ATOM 643 C C . TYR A 1 91 ? -4.298 -3.757 6.818 1.00 97.12 91 TYR A C 1
ATOM 645 O O . TYR A 1 91 ? -5.006 -4.362 7.622 1.00 97.12 91 TYR A O 1
ATOM 653 N N . TYR A 1 92 ? -2.977 -3.931 6.749 1.00 97.06 92 TYR A N 1
ATOM 654 C CA . TYR A 1 92 ? -2.218 -4.920 7.521 1.00 97.06 92 TYR A CA 1
ATOM 655 C C . TYR A 1 92 ? -1.635 -4.379 8.832 1.00 97.06 92 TYR A C 1
ATOM 657 O O . TYR A 1 92 ? -1.143 -5.156 9.644 1.00 97.06 92 TYR A O 1
ATOM 665 N N . GLY A 1 93 ? -1.684 -3.063 9.059 1.00 95.12 93 GLY A N 1
ATOM 666 C CA . GLY A 1 93 ? -1.126 -2.431 10.256 1.00 95.12 93 GLY A CA 1
ATOM 667 C C . GLY A 1 93 ? 0.405 -2.358 10.270 1.00 95.12 93 GLY A C 1
ATOM 668 O O . GLY A 1 93 ? 1.006 -2.405 11.343 1.00 95.12 93 GLY A O 1
ATOM 669 N N . TRP A 1 94 ? 1.051 -2.264 9.104 1.00 95.00 94 TRP A N 1
ATOM 670 C CA . TRP A 1 94 ? 2.511 -2.172 9.022 1.00 95.00 94 TRP A CA 1
ATOM 671 C C . TRP A 1 94 ? 3.048 -0.850 9.584 1.00 95.00 94 TRP A C 1
ATOM 673 O O . TRP A 1 94 ? 2.440 0.209 9.434 1.00 95.00 94 TRP A O 1
ATOM 683 N N . THR A 1 95 ? 4.248 -0.906 10.164 1.00 92.06 95 THR A N 1
ATOM 684 C CA . THR A 1 95 ? 4.923 0.234 10.814 1.00 92.06 95 THR A CA 1
ATOM 685 C C . THR A 1 95 ? 6.381 0.398 10.365 1.00 92.06 95 THR A C 1
ATOM 687 O O . THR A 1 95 ? 7.253 0.764 11.153 1.00 92.06 95 THR A O 1
ATOM 690 N N . PHE A 1 96 ? 6.679 0.128 9.090 1.00 89.31 96 PHE A N 1
ATOM 691 C CA . PHE A 1 96 ? 8.038 0.287 8.563 1.00 89.31 96 PHE A CA 1
ATOM 692 C C . PHE A 1 96 ? 8.504 1.751 8.572 1.00 89.31 96 PHE A C 1
ATOM 694 O O . PHE A 1 96 ? 7.717 2.677 8.392 1.00 89.31 96 PHE A O 1
ATOM 701 N N . THR A 1 97 ? 9.811 1.953 8.750 1.00 84.50 97 THR A N 1
ATOM 702 C CA . THR A 1 97 ? 10.439 3.277 8.906 1.00 84.50 97 THR A CA 1
ATOM 703 C C . THR A 1 97 ? 10.962 3.887 7.601 1.00 84.50 97 THR A C 1
ATOM 705 O O . THR A 1 97 ? 11.544 4.972 7.633 1.00 84.50 97 THR A O 1
ATOM 708 N N . PHE A 1 98 ? 10.777 3.223 6.455 1.00 88.12 98 PHE A N 1
ATOM 709 C CA . PHE A 1 98 ? 11.217 3.747 5.160 1.00 88.12 98 PHE A CA 1
ATOM 710 C C . PHE A 1 98 ? 10.159 4.656 4.520 1.00 88.12 98 PHE A C 1
ATOM 712 O O . PHE A 1 98 ? 8.963 4.544 4.787 1.00 88.12 98 PHE A O 1
ATOM 719 N N . ASP A 1 99 ? 10.617 5.560 3.654 1.00 89.56 99 ASP A N 1
ATOM 720 C CA . ASP A 1 99 ? 9.754 6.453 2.881 1.00 89.56 99 ASP A CA 1
ATOM 721 C C . ASP A 1 99 ? 9.469 5.832 1.500 1.00 89.56 99 ASP A C 1
ATOM 723 O O . ASP A 1 99 ? 10.388 5.766 0.673 1.00 89.56 99 ASP A O 1
ATOM 727 N N . PRO A 1 100 ? 8.226 5.396 1.210 1.00 90.31 100 PRO A N 1
ATOM 728 C CA . PRO A 1 100 ? 7.892 4.776 -0.070 1.00 90.31 100 PRO A CA 1
ATOM 729 C C . PRO A 1 100 ? 8.110 5.725 -1.258 1.00 90.31 100 PRO A C 1
ATOM 731 O O . PRO A 1 100 ? 8.433 5.274 -2.353 1.00 90.31 100 PRO A O 1
ATOM 734 N N . ALA A 1 101 ? 8.033 7.048 -1.068 1.00 91.06 101 ALA A N 1
ATOM 735 C CA . ALA A 1 101 ? 8.281 8.004 -2.150 1.00 91.06 101 ALA A CA 1
ATOM 736 C C . ALA A 1 101 ? 9.770 8.102 -2.534 1.00 91.06 101 ALA A C 1
ATOM 738 O O . ALA A 1 101 ? 10.111 8.596 -3.615 1.00 91.06 101 ALA A O 1
ATOM 739 N N . LYS A 1 102 ? 10.665 7.617 -1.664 1.00 90.06 102 LYS A N 1
ATOM 740 C CA . LYS A 1 102 ? 12.121 7.619 -1.859 1.00 90.06 102 LYS A CA 1
ATOM 741 C C . LYS A 1 102 ? 12.686 6.259 -2.253 1.00 90.06 102 LYS A C 1
ATOM 743 O O . LYS A 1 102 ? 13.901 6.142 -2.385 1.00 90.06 102 LYS A O 1
ATOM 748 N N . VAL A 1 103 ? 11.835 5.255 -2.466 1.00 86.94 103 VAL A N 1
ATOM 749 C CA . VAL A 1 103 ? 12.270 3.949 -2.966 1.00 86.94 103 VAL A CA 1
ATOM 750 C C . VAL A 1 103 ? 13.001 4.123 -4.297 1.00 86.94 103 VAL A C 1
ATOM 752 O O . VAL A 1 103 ? 12.491 4.730 -5.243 1.00 86.94 103 VAL A O 1
ATOM 755 N N . THR A 1 104 ? 14.221 3.594 -4.358 1.00 85.00 104 THR A N 1
ATOM 756 C CA . THR A 1 104 ? 15.003 3.475 -5.588 1.00 85.00 104 THR A CA 1
ATOM 757 C C . THR A 1 104 ? 15.037 2.019 -6.010 1.00 85.00 104 THR A C 1
ATOM 759 O O . THR A 1 104 ? 15.510 1.168 -5.254 1.00 85.00 104 THR A O 1
ATOM 762 N N . CYS A 1 105 ? 14.555 1.761 -7.218 1.00 84.56 105 CYS A N 1
ATOM 763 C CA . CYS A 1 105 ? 14.669 0.470 -7.876 1.00 84.56 105 CYS A CA 1
ATOM 764 C C . CYS A 1 105 ? 16.011 0.444 -8.600 1.00 84.56 105 CYS A C 1
ATOM 766 O O . CYS A 1 105 ? 16.317 1.384 -9.338 1.00 84.56 105 CYS A O 1
ATOM 768 N N . GLN A 1 106 ? 16.837 -0.546 -8.266 1.00 63.91 106 GLN A N 1
ATOM 769 C CA . GLN A 1 106 ? 18.171 -0.733 -8.834 1.00 63.91 106 GLN A CA 1
ATOM 770 C C . GLN A 1 106 ? 18.112 -1.649 -10.047 1.00 63.91 106 GLN A C 1
ATOM 772 O O . GLN A 1 106 ? 17.289 -2.589 -10.014 1.00 63.91 106 GLN A O 1
#

Radius of gyration: 12.51 Å; chains: 1; bounding box: 35×26×26 Å

Foldseek 3Di:
DQPPAPDFFPFAEDADDWDQDPVRAIDDQADPVLHGHSVNVVSLCLQLVQLNHQYQDDDLCSLLVSLLCSVVPVVHDLVSSQSSNSNNCSRNVDDHPDRSSPRDRD